Protein 9DEA (pdb70)

Structure (mmCIF, N/CA/C/O backbone):
data_9DEA
#
_entry.id   9DEA
#
_cell.length_a   72.649
_cell.length_b   72.649
_cell.length_c   72.649
_cell.angle_alpha   90.000
_cell.angle_beta   90.000
_cell.angle_gamma   90.000
#
_symmetry.space_group_name_H-M   'I 2 3'
#
loop_
_atom_site.group_PDB
_atom_site.id
_atom_site.type_symbol
_atom_site.label_atom_id
_atom_site.label_alt_id
_atom_site.label_comp_id
_atom_site.label_asym_id
_atom_site.label_entity_id
_atom_site.label_seq_id
_atom_site.pdbx_PDB_ins_code
_atom_site.Cartn_x
_atom_site.Cartn_y
_atom_site.Cartn_z
_atom_site.occupancy
_atom_site.B_iso_or_equiv
_atom_site.auth_seq_id
_atom_site.auth_comp_id
_atom_site.auth_asym_id
_atom_site.auth_atom_id
_atom_site.pdbx_PDB_model_num
ATOM 1 N N . ALA A 1 2 ? -16.64198 16.31211 21.90548 1.000 109.15883 2 ALA A N 1
ATOM 2 C CA . ALA A 1 2 ? -17.96396 16.00217 21.37297 1.000 104.71613 2 ALA A CA 1
ATOM 3 C C . ALA A 1 2 ? -18.05920 14.53864 20.94755 1.000 104.06408 2 ALA A C 1
ATOM 4 O O . ALA A 1 2 ? -18.94418 13.80964 21.40080 1.000 105.96633 2 ALA A O 1
ATOM 6 N N . LEU A 1 3 ? -17.14276 14.11974 20.06820 1.000 106.52708 3 LEU A N 1
ATOM 7 C CA . LEU A 1 3 ? -17.12781 12.73438 19.60748 1.000 99.30117 3 LEU A CA 1
ATOM 8 C C . LEU A 1 3 ? -16.81334 11.77485 20.74300 1.000 103.73981 3 LEU A C 1
ATOM 9 O O . LEU A 1 3 ? -17.29180 10.63422 20.74055 1.000 99.44590 3 LEU A O 1
ATOM 14 N N . LEU A 1 4 ? -16.01730 12.23096 21.71806 1.000 102.37148 4 LEU A N 1
ATOM 15 C CA . LEU A 1 4 ? -15.61917 11.41343 22.85842 1.000 93.62978 4 LEU A CA 1
ATOM 16 C C . LEU A 1 4 ? -16.81519 10.83711 23.59023 1.000 101.18317 4 LEU A C 1
ATOM 17 O O . LEU A 1 4 ? -16.69862 9.79278 24.23937 1.000 99.69832 4 LEU A O 1
ATOM 22 N N . GLU A 1 5 ? -17.96447 11.51041 23.51791 1.000 105.79216 5 GLU A N 1
ATOM 23 C CA . GLU A 1 5 ? -19.18400 11.01555 24.14146 1.000 106.16575 5 GLU A CA 1
ATOM 24 C C . GLU A 1 5 ? -20.00750 10.13655 23.21075 1.000 98.74371 5 GLU A C 1
ATOM 25 O O . GLU A 1 5 ? -20.78288 9.30167 23.69279 1.000 100.37709 5 GLU A O 1
ATOM 31 N N . LYS A 1 6 ? -19.86241 10.30944 21.89499 1.000 92.83907 6 LYS A N 1
ATOM 32 C CA . LYS A 1 6 ? -20.53491 9.43272 20.94536 1.000 96.03918 6 LYS A CA 1
ATOM 33 C C . LYS A 1 6 ? -19.78526 8.12489 20.74348 1.000 98.92811 6 LYS A C 1
ATOM 34 O O . LYS A 1 6 ? -20.41786 7.08455 20.53583 1.000 101.59290 6 LYS A O 1
ATOM 40 N N . ILE A 1 7 ? -18.45155 8.14858 20.80321 1.000 99.19204 7 ILE A N 1
ATOM 41 C CA . ILE A 1 7 ? -17.70748 6.89535 20.74989 1.000 97.15714 7 ILE A CA 1
ATOM 42 C C . ILE A 1 7 ? -17.98968 6.06613 21.99355 1.000 94.02740 7 ILE A C 1
ATOM 43 O O . ILE A 1 7 ? -17.87333 4.83507 21.96829 1.000 107.30135 7 ILE A O 1
ATOM 48 N N . GLU A 1 8 ? -18.36568 6.71777 23.09691 1.000 92.74170 8 GLU A N 1
ATOM 49 C CA . GLU A 1 8 ? -18.79502 5.97835 24.27760 1.000 93.16306 8 GLU A CA 1
ATOM 50 C C . GLU A 1 8 ? -20.13502 5.29739 24.03810 1.000 89.95741 8 GLU A C 1
ATOM 51 O O . GLU A 1 8 ? -20.32068 4.13217 24.40723 1.000 87.82245 8 GLU A O 1
ATOM 57 N N . LYS A 1 9 ? -21.07381 6.00162 23.40358 1.000 90.33676 9 LYS A N 1
ATOM 58 C CA . LYS A 1 9 ? -22.41359 5.45371 23.22311 1.000 96.02083 9 LYS A CA 1
ATOM 59 C C . LYS A 1 9 ? -22.41880 4.31494 22.21076 1.000 93.50463 9 LYS A C 1
ATOM 60 O O . LYS A 1 9 ? -22.94483 3.23185 22.48913 1.000 102.86854 9 LYS A O 1
ATOM 66 N N . GLU A 1 10 ? -21.83670 4.53717 21.02828 1.000 85.01783 10 GLU A N 1
ATOM 67 C CA . GLU A 1 10 ? -21.91071 3.52575 19.97769 1.000 91.66595 10 GLU A CA 1
ATOM 68 C C . GLU A 1 10 ? -21.19213 2.24414 20.37727 1.000 85.25637 10 GLU A C 1
ATOM 69 O O . GLU A 1 10 ? -21.58384 1.15472 19.94593 1.000 88.23734 10 GLU A O 1
ATOM 75 N N . ALA A 1 11 ? -20.15211 2.34630 21.20643 1.000 70.36923 11 ALA A N 1
ATOM 76 C CA . ALA A 1 11 ? -19.46427 1.14444 21.66355 1.000 82.41140 11 ALA A CA 1
ATOM 77 C C . ALA A 1 11 ? -20.37365 0.26142 22.50576 1.000 84.11322 11 ALA A C 1
ATOM 78 O O . ALA A 1 11 ? -20.20576 -0.96296 22.51934 1.000 85.11436 11 ALA A O 1
ATOM 80 N N . GLU A 1 12 ? -21.33150 0.85837 23.21976 1.000 87.22253 12 GLU A N 1
ATOM 81 C CA . GLU A 1 12 ? -22.36010 0.06051 23.87830 1.000 86.19049 12 GLU A CA 1
ATOM 82 C C . GLU A 1 12 ? -23.14308 -0.75496 22.85889 1.000 85.96460 12 GLU A C 1
ATOM 83 O O . GLU A 1 12 ? -23.46232 -1.92515 23.09897 1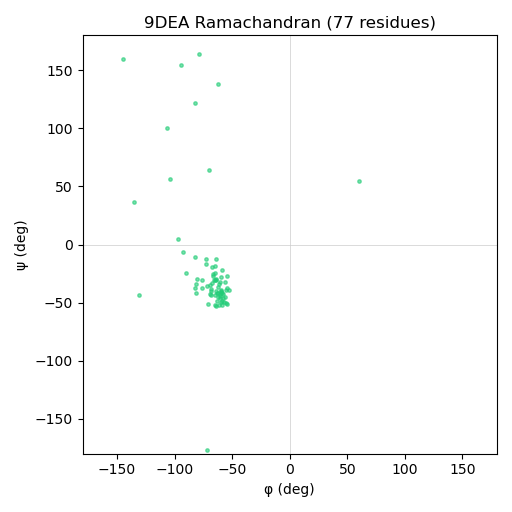.000 94.51990 12 GLU A O 1
ATOM 89 N N . ARG A 1 13 ? -23.45473 -0.15272 21.70811 1.000 86.99135 13 ARG A N 1
ATOM 90 C CA . ARG A 1 13 ? -24.09300 -0.88749 20.62308 1.000 89.30081 13 ARG A CA 1
ATOM 91 C C . ARG A 1 13 ? -23.16094 -1.92622 20.01235 1.000 85.08698 13 ARG A C 1
ATOM 92 O O . ARG A 1 13 ? -23.63514 -2.85253 19.34550 1.000 82.66389 13 ARG A O 1
ATOM 100 N N . LEU A 1 14 ? -21.85064 -1.78842 20.21922 1.000 87.34856 14 LEU A N 1
ATOM 101 C CA . LEU A 1 14 ? -20.87709 -2.77098 19.76310 1.000 88.27796 14 LEU A CA 1
ATOM 102 C C . LEU A 1 14 ? -20.54990 -3.81591 20.81818 1.000 85.85923 14 LEU A C 1
ATOM 103 O O . LEU A 1 14 ? -19.82369 -4.77089 20.51937 1.000 90.22942 14 LEU A O 1
ATOM 108 N N . LEU A 1 15 ? -21.06184 -3.65771 22.03843 1.000 78.30897 15 LEU A N 1
ATOM 109 C CA 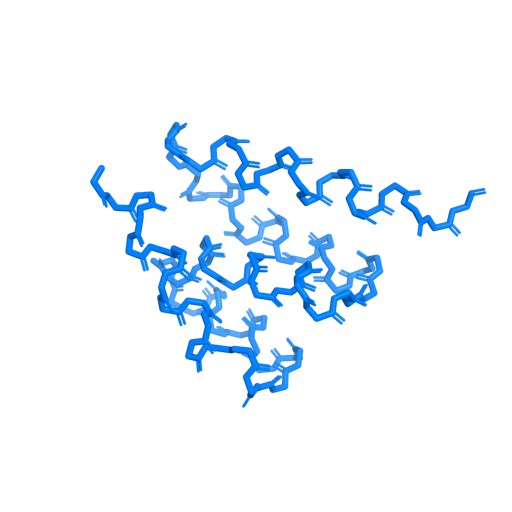. LEU A 1 15 ? -20.76421 -4.61159 23.09521 1.000 79.72330 15 LEU A CA 1
ATOM 110 C C . LEU A 1 15 ? -21.32240 -6.00178 22.80677 1.000 86.25647 15 LEU A C 1
ATOM 111 O O . LEU A 1 15 ? -20.85643 -6.97050 23.41431 1.000 81.92678 15 LEU A O 1
ATOM 116 N N . ASP A 1 16 ? -22.28923 -6.12937 21.90253 1.000 92.86991 16 ASP A N 1
ATOM 117 C CA . ASP A 1 16 ? -22.86635 -7.43174 21.57057 1.000 96.78873 16 ASP A CA 1
ATOM 118 C C . ASP A 1 16 ? -22.34418 -7.94148 20.23221 1.000 101.30934 16 ASP A C 1
ATOM 119 O O . ASP A 1 16 ? -23.11930 -8.27217 19.33654 1.000 113.22626 16 ASP A O 1
ATOM 124 N N . LYS A 1 17 ? -21.02011 -8.06458 20.08720 1.000 97.71332 17 LYS A N 1
ATOM 125 C CA . LYS A 1 17 ? -20.42634 -8.50881 18.82936 1.000 93.70261 17 LYS A CA 1
ATOM 126 C C . LYS A 1 17 ? -19.18804 -9.36127 19.09242 1.000 92.28060 17 LYS A C 1
ATOM 127 O O . LYS A 1 17 ? -18.58964 -9.32023 20.17107 1.000 88.82494 17 LYS A O 1
ATOM 133 N N . ASP A 1 18 ? -18.82990 -10.15184 18.07934 1.000 92.17612 18 ASP A N 1
ATOM 134 C CA . ASP A 1 18 ? -17.63543 -10.98728 18.11515 1.000 82.95027 18 ASP A CA 1
ATOM 135 C C . ASP A 1 18 ? -16.38379 -10.12655 18.24648 1.000 88.26320 18 ASP A C 1
ATOM 136 O O . ASP A 1 18 ? -16.25878 -9.07975 17.60474 1.000 91.35927 18 ASP A O 1
ATOM 141 N N . GLU A 1 19 ? -15.45176 -10.58050 19.09017 1.000 83.38655 19 GLU A N 1
ATOM 142 C CA . GLU A 1 19 ? -14.16441 -9.90341 19.21874 1.000 81.59204 19 GLU A CA 1
ATOM 143 C C . GLU A 1 19 ? -13.45483 -9.82236 17.87620 1.000 75.28962 19 GLU A C 1
ATOM 1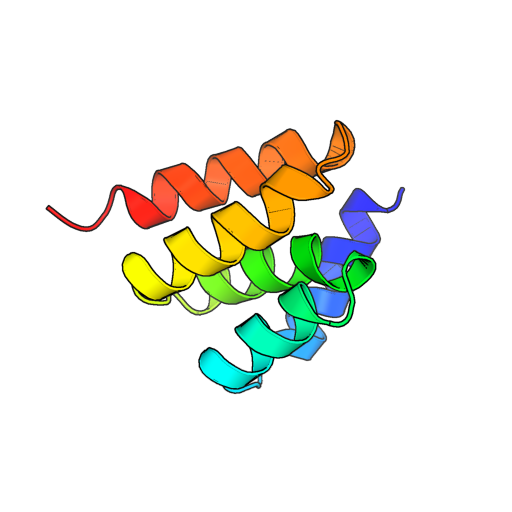44 O O . GLU A 1 19 ? -12.98002 -8.75412 17.47478 1.000 75.89226 19 GLU A O 1
ATOM 150 N N . ALA A 1 20 ? -13.36581 -10.95372 17.17198 1.000 81.55061 20 ALA A N 1
ATOM 151 C CA . ALA A 1 20 ? -12.81073 -10.94692 15.82369 1.000 80.17792 20 ALA A CA 1
ATOM 152 C C . ALA A 1 20 ? -13.54394 -9.94502 14.94495 1.000 70.30820 20 ALA A C 1
ATOM 153 O O . ALA A 1 20 ? -12.92140 -9.08220 14.31891 1.000 74.19442 20 ALA A O 1
ATOM 155 N N . LYS A 1 21 ? -14.87617 -10.02955 14.91266 1.000 71.34398 21 LYS A N 1
ATOM 156 C CA . LYS A 1 21 ? -15.67000 -9.10732 14.10554 1.000 75.28544 21 LYS A CA 1
ATOM 157 C C . LYS A 1 21 ? -15.38379 -7.65779 14.47631 1.000 70.91441 21 LYS A C 1
ATOM 158 O O . LYS A 1 21 ? -15.21704 -6.80156 13.59955 1.000 66.58991 21 LYS A O 1
ATOM 164 N N . LEU A 1 22 ? -15.32969 -7.36246 15.77757 1.000 73.5750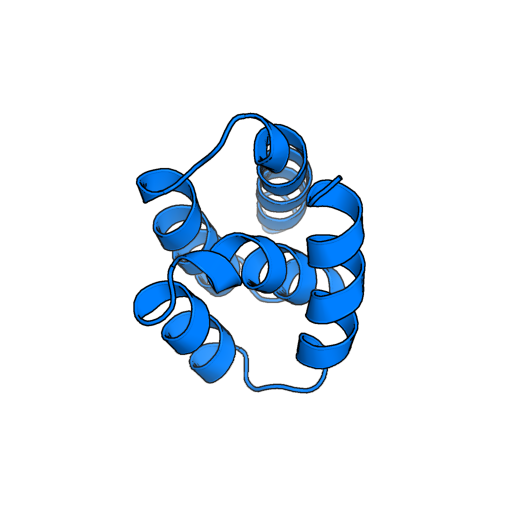2 22 LEU A N 1
ATOM 165 C CA . LEU A 1 22 ? -14.99702 -6.01072 16.21269 1.000 66.92492 22 LEU A CA 1
ATOM 166 C C . LEU A 1 22 ? -13.61513 -5.59350 15.72927 1.000 63.56761 22 LEU A C 1
ATOM 167 O O . LEU A 1 22 ? -13.38575 -4.41029 15.45330 1.000 66.52177 22 LEU A O 1
ATOM 172 N N . LEU A 1 23 ? -12.68661 -6.54631 15.61206 1.000 64.80024 23 LE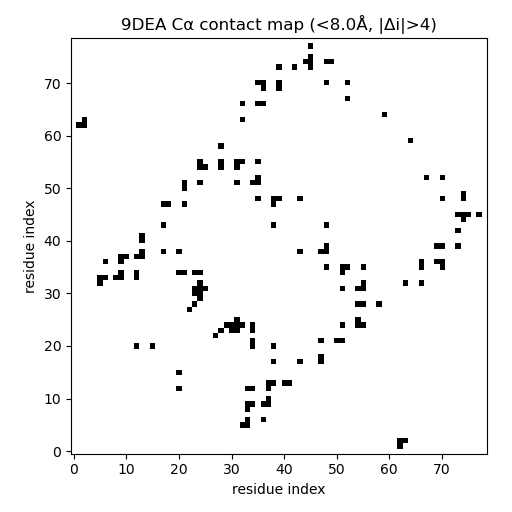U A N 1
ATOM 173 C CA . LEU A 1 23 ? -11.36634 -6.22338 15.08213 1.000 54.83575 23 LEU A CA 1
ATOM 174 C C . LEU A 1 23 ? -11.43811 -5.86848 13.60194 1.000 60.01647 23 LEU A C 1
ATOM 175 O O . LEU A 1 23 ? -10.73056 -4.96539 13.14092 1.000 66.14013 23 LEU A O 1
ATOM 180 N N . ILE A 1 24 ? -12.28907 -6.55942 12.84032 1.000 56.56235 24 ILE A N 1
ATOM 181 C CA . ILE A 1 24 ? -12.39980 -6.25599 11.41617 1.000 54.47213 24 ILE A CA 1
ATOM 182 C C . ILE A 1 24 ? -13.10368 -4.92444 11.22408 1.000 56.21152 24 ILE A C 1
ATOM 183 O O . ILE A 1 24 ? -12.78040 -4.15780 10.30871 1.000 57.06776 24 ILE A O 1
ATOM 188 N N . LEU A 1 25 ? -14.08091 -4.63399 12.08306 1.000 59.76345 25 LEU A N 1
ATOM 189 C CA . LEU A 1 25 ? -14.77210 -3.35362 12.02625 1.000 50.75776 25 LEU A CA 1
ATOM 190 C C . LEU A 1 25 ? -13.79065 -2.20188 12.18533 1.000 56.17572 25 LEU A C 1
ATOM 191 O O . LEU A 1 25 ? -13.83555 -1.22256 11.43325 1.000 70.07571 25 LEU A O 1
ATOM 196 N N . ALA A 1 26 ? -12.88606 -2.30820 13.16000 1.000 52.04734 26 ALA A N 1
ATOM 197 C CA . ALA A 1 26 ? -11.86438 -1.28227 13.32842 1.000 54.09762 26 ALA A CA 1
ATOM 198 C C . ALA A 1 26 ? -10.92300 -1.24582 12.13239 1.000 55.87535 26 ALA A C 1
ATOM 199 O O . ALA A 1 26 ? -10.57114 -0.16662 11.64164 1.000 60.11867 26 ALA A O 1
ATOM 201 N N . GLU A 1 27 ? -10.50460 -2.41818 11.65005 1.000 58.79951 27 GLU A N 1
ATOM 202 C CA . GLU A 1 27 ? -9.56101 -2.47600 10.53795 1.000 53.95173 27 GLU A CA 1
ATOM 203 C C . GLU A 1 27 ? -10.15881 -1.87100 9.27500 1.000 54.90086 27 GLU A C 1
ATOM 204 O O . GLU A 1 27 ? -9.52677 -1.04334 8.60848 1.000 63.71246 27 GLU A O 1
ATOM 210 N N . LYS A 1 28 ? -11.38416 -2.26900 8.93342 1.000 49.26985 28 LYS A N 1
ATOM 211 C CA . LYS A 1 28 ? -11.99048 -1.80719 7.69128 1.000 53.28558 28 LYS A CA 1
ATOM 212 C C . LYS A 1 28 ? -12.60155 -0.42063 7.84377 1.000 53.69357 28 LYS A C 1
ATOM 213 O O . LYS A 1 28 ? -12.47050 0.41856 6.94584 1.000 55.82077 28 LYS A O 1
ATOM 219 N N . PHE A 1 29 ? -13.27370 -0.16288 8.96159 1.000 56.65997 29 PHE A N 1
ATOM 220 C CA . PHE A 1 29 ? -13.88593 1.13524 9.23774 1.000 51.10884 29 PHE A CA 1
ATOM 221 C C . PHE A 1 29 ? -13.02720 1.80807 10.30445 1.000 53.89465 29 PHE A C 1
ATOM 222 O O . PHE A 1 29 ? -13.14415 1.49697 11.49311 1.000 60.88957 29 PHE A O 1
ATOM 230 N N . SER A 1 30 ? -12.15852 2.72859 9.87581 1.000 59.64693 30 SER A N 1
ATOM 231 C CA . SER A 1 30 ? -11.21460 3.34056 10.80698 1.000 56.11643 30 SER A CA 1
ATOM 232 C C . SER A 1 30 ? -11.91702 4.21871 11.83443 1.000 60.63083 30 SER A C 1
ATOM 233 O O . SER A 1 30 ? -11.45620 4.31979 12.97703 1.000 62.04831 30 SER A O 1
ATOM 236 N N . GLY A 1 31 ? -13.02144 4.86287 11.45298 1.000 62.71914 31 GLY A N 1
ATOM 237 C CA . GLY A 1 31 ? -13.76365 5.67794 12.39798 1.000 62.18163 31 GLY A CA 1
ATOM 238 C C . GLY A 1 31 ? -14.37564 4.88861 13.53541 1.000 57.75456 31 GLY A C 1
ATOM 239 O O . GLY A 1 31 ? -14.62264 5.45154 14.60727 1.000 68.01544 31 GLY A O 1
ATOM 240 N N . TYR A 1 32 ? -14.62941 3.59563 13.32710 1.000 60.52924 32 TYR A N 1
ATOM 241 C CA . TYR A 1 32 ? -15.14073 2.72856 14.38067 1.000 62.18989 32 TYR A CA 1
ATOM 242 C C . TYR A 1 32 ? -14.04702 2.19572 15.29572 1.000 64.51390 32 TYR A C 1
ATOM 243 O O . TYR A 1 32 ? -14.36787 1.61261 16.33695 1.000 62.76275 32 TYR A O 1
A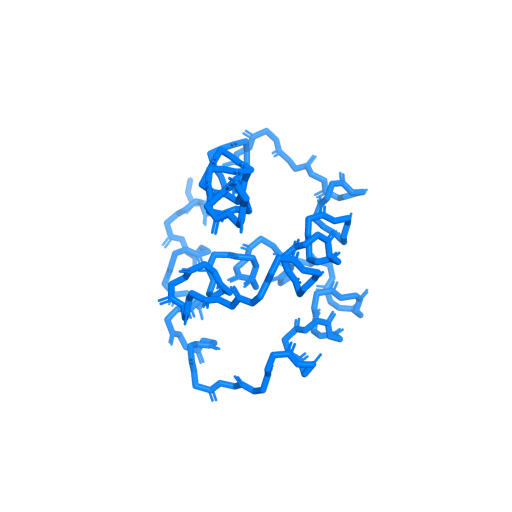TOM 252 N N . ALA A 1 33 ? -12.77681 2.38270 14.93668 1.000 66.83897 33 ALA A N 1
ATOM 253 C CA . ALA A 1 33 ? -11.68772 1.86561 15.76108 1.000 66.50832 33 ALA A CA 1
ATOM 254 C C . ALA A 1 33 ? -11.70057 2.38149 17.19864 1.000 66.41817 33 ALA A C 1
ATOM 255 O O . ALA A 1 33 ? -11.46235 1.57072 18.10950 1.000 72.21888 33 ALA A O 1
ATOM 257 N N . PRO A 1 34 ? -11.94805 3.66875 17.47952 1.000 64.39212 34 PRO A N 1
ATOM 258 C CA . PRO A 1 34 ? -11.99213 4.08699 18.89453 1.000 68.49450 34 PRO A CA 1
ATOM 259 C C . PRO A 1 34 ? -13.09638 3.40485 19.68169 1.000 71.99685 34 PRO A C 1
ATOM 260 O O . PRO A 1 34 ? -12.85856 2.93521 20.80233 1.000 77.33459 34 PRO A O 1
ATOM 264 N N . ALA A 1 35 ? -14.30703 3.33637 19.12207 1.000 75.21463 35 ALA A N 1
ATOM 265 C CA . ALA A 1 35 ? -15.40259 2.66940 19.81621 1.000 74.14581 35 ALA A CA 1
ATOM 266 C C . ALA A 1 35 ? -15.14443 1.17685 19.97165 1.000 76.03695 35 ALA A C 1
ATOM 267 O O . ALA A 1 35 ? -15.60013 0.56988 20.94689 1.000 76.02881 35 ALA A O 1
ATOM 269 N N . CYS A 1 36 ? -14.41660 0.57025 19.03194 1.000 79.59781 36 CYS A N 1
ATOM 270 C CA . CYS A 1 36 ? -14.12744 -0.85642 19.13208 1.000 75.69937 36 CYS A CA 1
ATOM 271 C C . CYS A 1 36 ? -13.25142 -1.15479 20.34301 1.000 73.46818 36 CYS A C 1
ATOM 272 O O . CYS A 1 36 ? -13.58765 -2.01157 21.16778 1.000 75.71584 36 CYS A O 1
ATOM 275 N N . LEU A 1 37 ? -12.12651 -0.44508 20.47477 1.000 73.83552 37 LEU A N 1
ATOM 276 C CA . LEU A 1 37 ? -11.23939 -0.67744 21.61181 1.000 81.84779 37 LEU A CA 1
ATOM 277 C C . LEU A 1 37 ? -11.95537 -0.42382 22.93286 1.000 80.10478 37 LEU A C 1
ATOM 278 O O . LEU A 1 37 ? -11.75211 -1.15692 23.90766 1.000 77.32344 37 LEU A O 1
ATOM 283 N N . LEU A 1 38 ? -12.80221 0.60621 22.98327 1.000 74.37409 38 LEU A N 1
ATOM 284 C CA . LEU A 1 38 ? -13.60356 0.84796 24.17834 1.000 78.85141 38 LEU A CA 1
ATOM 285 C C . LEU A 1 38 ? -14.51933 -0.33643 24.46597 1.000 78.16911 38 LEU A C 1
ATOM 286 O O . LEU A 1 38 ? -14.61188 -0.80719 25.60569 1.000 80.51119 38 LEU A O 1
ATOM 291 N N . ALA A 1 39 ? -15.20242 -0.83725 23.43473 1.000 73.53546 39 ALA A N 1
ATOM 292 C CA . ALA A 1 39 ? -16.07689 -1.98924 23.62033 1.000 67.28921 39 ALA A CA 1
ATOM 293 C C . ALA A 1 39 ? -15.28696 -3.24672 23.95697 1.000 73.57066 39 ALA A C 1
ATOM 294 O O . ALA A 1 39 ? -15.81207 -4.14780 24.62079 1.000 81.55350 39 ALA A O 1
ATOM 296 N N . LEU A 1 40 ? -14.02957 -3.32468 23.51790 1.000 76.56316 40 LEU A N 1
ATOM 297 C CA . LEU A 1 40 ? -13.22125 -4.50929 23.78128 1.000 76.35805 40 LEU A CA 1
ATOM 298 C C . LEU A 1 40 ? -12.70984 -4.54593 25.21643 1.000 83.35928 40 LEU A C 1
ATOM 299 O O . LEU A 1 40 ? -12.52808 -5.63459 25.77297 1.000 80.35482 40 LEU A O 1
ATOM 304 N N . VAL A 1 41 ? -12.47571 -3.38423 25.83217 1.000 82.78909 41 VAL A N 1
ATOM 305 C CA . VAL A 1 41 ? -12.06811 -3.38050 27.23407 1.000 83.80312 41 VAL A CA 1
ATOM 306 C C . VAL A 1 41 ? -13.27800 -3.54256 28.14736 1.000 81.78926 41 VAL A C 1
ATOM 307 O O . VAL A 1 41 ? -13.15834 -4.09332 29.24803 1.000 81.71969 41 VAL A O 1
ATOM 311 N N . ARG A 1 42 ? -14.45415 -3.08039 27.71521 1.000 77.30816 42 ARG A N 1
ATOM 312 C CA . ARG A 1 42 ? -15.65731 -3.27455 28.51661 1.000 81.75235 42 ARG A CA 1
ATOM 313 C C . ARG A 1 42 ? -16.06230 -4.74207 28.53733 1.000 90.24368 42 ARG A C 1
ATOM 314 O O . ARG A 1 42 ? -16.57002 -5.24113 29.54929 1.000 97.35450 42 ARG A O 1
ATOM 322 N N . GLN A 1 43 ? -15.84606 -5.44839 27.42616 1.000 89.13652 43 GLN A N 1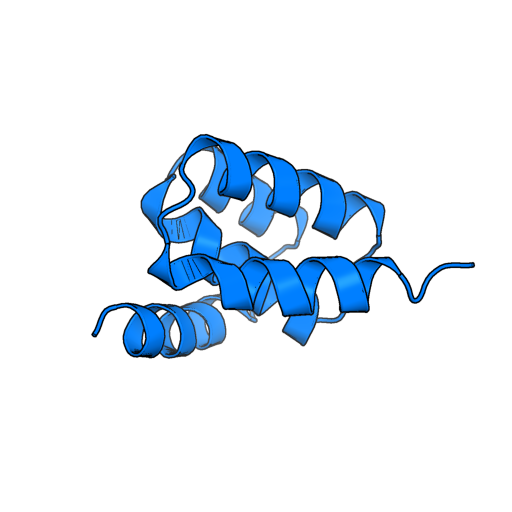
ATOM 323 C CA . GLN A 1 43 ? -15.99141 -6.89677 27.41349 1.000 86.86961 43 GLN A CA 1
ATOM 324 C C . GLN A 1 43 ? -14.86542 -7.59804 28.15719 1.000 90.24356 43 GLN A C 1
ATOM 325 O O . GLN A 1 43 ? -14.98426 -8.79514 28.43868 1.000 94.35653 43 GLN A O 1
ATOM 331 N N . GLY A 1 44 ? -13.79074 -6.88552 28.48690 1.000 90.26680 44 GLY A N 1
ATOM 332 C CA . GLY A 1 44 ? -12.62538 -7.50336 29.08276 1.000 92.35654 44 GLY A CA 1
ATOM 333 C C . GLY A 1 44 ? -12.02527 -8.55091 28.17037 1.000 96.69424 44 GLY A C 1
ATOM 334 O O . GLY A 1 44 ? -11.85746 -9.70601 28.56893 1.000 97.35020 44 GLY A O 1
ATOM 335 N N . ALA A 1 45 ? -11.70515 -8.16214 26.93853 1.000 93.58350 45 ALA A N 1
ATOM 336 C CA . ALA A 1 45 ? -11.18604 -9.10687 25.96260 1.000 96.12848 45 ALA A CA 1
ATOM 337 C C . ALA A 1 45 ? -9.75441 -9.50579 26.31670 1.000 101.46460 45 ALA A C 1
ATOM 338 O O . ALA A 1 45 ? -9.19385 -9.09907 27.33874 1.000 117.53108 45 ALA A O 1
ATOM 340 N N . ASP A 1 46 ? -9.15381 -10.31230 25.44784 1.000 87.90927 46 ASP A N 1
ATOM 341 C CA . ASP A 1 46 ? -7.82243 -10.83239 25.70380 1.000 89.86816 46 ASP A CA 1
ATOM 342 C C . ASP A 1 46 ? -6.76051 -9.77766 25.40342 1.000 86.72311 46 ASP A C 1
ATOM 343 O O . ASP A 1 46 ? -7.01339 -8.77152 24.73523 1.000 87.93733 46 ASP A O 1
ATOM 348 N N . SER A 1 47 ? -5.55298 -10.02695 25.91800 1.000 82.85005 47 SER A N 1
ATOM 349 C CA . SER A 1 47 ? -4.44180 -9.10273 25.71137 1.000 84.25669 47 SER A CA 1
ATOM 350 C C . SER A 1 47 ? -4.13697 -8.93578 24.22799 1.000 79.19055 47 SER A C 1
ATOM 351 O O . SER A 1 47 ? -4.01183 -7.81115 23.72864 1.000 75.33195 47 SER A O 1
ATOM 354 N N . LEU A 1 48 ? -4.01242 -10.05168 23.50576 1.000 74.59398 48 LEU A N 1
ATOM 355 C CA . LEU A 1 48 ? -3.74496 -9.97554 22.07379 1.000 68.96666 48 LEU A CA 1
ATOM 356 C C . LEU A 1 48 ? -4.89297 -9.29893 21.33634 1.000 70.62066 48 LEU A C 1
ATOM 357 O O . LEU A 1 48 ? -4.66282 -8.47301 20.44628 1.000 68.62742 48 LEU A O 1
ATOM 362 N N . SER A 1 49 ? -6.13685 -9.62574 21.70308 1.000 66.47312 49 SER A N 1
ATOM 363 C CA . SER A 1 49 ? -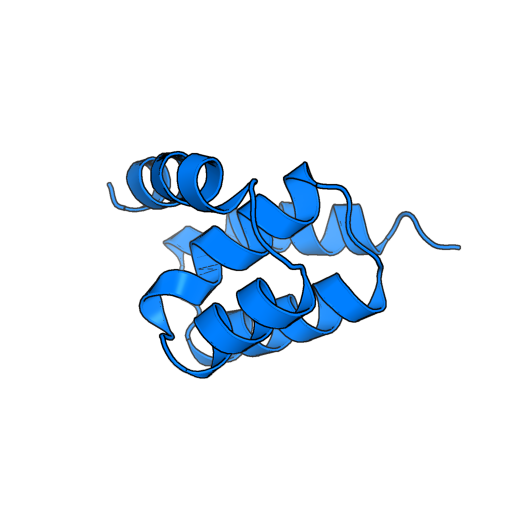7.28977 -8.95666 21.10561 1.000 64.75043 49 SER A CA 1
ATOM 364 C C . SER A 1 49 ? -7.19976 -7.44654 21.27432 1.000 69.80785 49 SER A C 1
ATOM 365 O O . SER A 1 49 ? -7.54541 -6.68890 20.36015 1.000 70.35462 49 SER A O 1
ATOM 368 N N . LEU A 1 50 ? -6.73402 -6.99074 22.43750 1.000 69.64176 50 LEU A N 1
ATOM 369 C CA . LEU A 1 50 ? -6.61733 -5.55868 22.68158 1.000 70.12531 50 LEU A CA 1
ATOM 370 C C . LEU A 1 50 ? -5.41289 -4.96237 21.96365 1.000 67.95578 50 LEU A C 1
ATOM 371 O O . LEU A 1 50 ? -5.48502 -3.83462 21.46355 1.000 76.51986 50 LEU A O 1
ATOM 376 N N . LEU A 1 51 ? -4.29903 -5.69874 21.90761 1.000 66.82395 51 LEU A N 1
ATOM 377 C CA . LEU A 1 51 ? -3.12343 -5.20561 21.19568 1.000 69.53330 51 LEU A CA 1
ATOM 378 C C . LEU A 1 51 ? -3.41721 -5.00661 19.71419 1.000 68.38202 51 LEU A C 1
ATOM 379 O O . LEU A 1 51 ? -2.90850 -4.06463 19.09480 1.000 65.83813 51 LEU A O 1
ATOM 384 N N . ILE A 1 52 ? -4.23305 -5.88523 19.12661 1.000 66.89704 52 ILE A N 1
ATOM 385 C CA . ILE A 1 52 ? -4.62711 -5.71114 17.73078 1.000 64.25079 52 ILE A CA 1
ATOM 386 C C . ILE A 1 52 ? -5.44478 -4.43572 17.57251 1.000 60.44678 52 ILE A C 1
ATOM 387 O O . ILE A 1 52 ? -5.13114 -3.57415 16.74283 1.000 64.92856 52 ILE A O 1
ATOM 392 N N . ALA A 1 53 ? -6.50236 -4.29307 18.37724 1.000 53.64436 53 ALA A N 1
ATOM 393 C CA . ALA A 1 53 ? -7.31564 -3.08199 18.32698 1.000 63.71783 53 ALA A CA 1
ATOM 394 C C . ALA A 1 53 ? -6.50199 -1.84302 18.67477 1.000 62.64396 53 ALA A C 1
ATOM 395 O O . ALA A 1 53 ? -6.75910 -0.76023 18.13469 1.000 57.87277 53 ALA A O 1
ATOM 397 N N . LEU A 1 54 ? -5.52639 -1.97840 19.57677 1.000 72.58488 54 LEU A N 1
ATOM 398 C CA . LEU A 1 54 ? -4.64185 -0.85976 19.88077 1.000 60.21256 54 LEU A CA 1
ATOM 399 C C . LEU A 1 54 ? -3.88538 -0.41580 18.63865 1.000 66.45963 54 LEU A C 1
ATOM 400 O O . LEU A 1 54 ? -3.75262 0.78572 18.37880 1.000 59.64312 54 LEU A O 1
ATOM 405 N N . GLU A 1 55 ? -3.38828 -1.37318 17.85268 1.000 68.15923 55 GLU A N 1
ATOM 406 C CA . GLU A 1 55 ? -2.71675 -1.01962 16.60779 1.000 60.20292 55 GLU A CA 1
ATOM 407 C C . GLU A 1 55 ? -3.67137 -0.30377 15.66044 1.000 64.15831 55 GLU A C 1
ATOM 408 O O . GLU A 1 55 ? -3.36867 0.79052 15.17147 1.000 66.18284 55 GLU A O 1
ATOM 414 N N . ILE A 1 56 ? -4.84248 -0.89430 15.40655 1.000 59.52653 56 ILE A N 1
ATOM 415 C CA . ILE A 1 56 ? -5.76598 -0.30926 14.43988 1.000 56.88970 56 ILE A CA 1
ATOM 416 C C . ILE A 1 56 ? -6.16660 1.09870 14.85569 1.000 64.55325 56 ILE A C 1
ATOM 417 O O . ILE A 1 56 ? -6.46710 1.94709 14.00619 1.000 65.10300 56 ILE A O 1
ATOM 422 N N . LEU A 1 57 ? -6.15948 1.37840 16.15892 1.000 61.95670 57 LEU A N 1
ATOM 423 C CA . LEU A 1 57 ? -6.52604 2.70518 16.63641 1.000 60.21493 57 LEU A CA 1
ATOM 424 C C . LEU A 1 57 ? -5.35883 3.68182 16.55042 1.000 67.61032 57 LEU A C 1
ATOM 425 O O . LEU A 1 57 ? -5.55916 4.86117 16.23680 1.000 72.03062 57 LEU A O 1
ATOM 430 N N . LEU A 1 58 ? -4.13809 3.21367 16.82481 1.000 61.61722 58 LEU A N 1
ATOM 431 C CA . LEU A 1 58 ? -2.98633 4.11173 16.83934 1.000 61.70802 58 LEU A CA 1
ATOM 432 C C . LEU A 1 58 ? -2.77855 4.76915 15.47912 1.000 62.88887 58 LEU A C 1
ATOM 433 O O . LEU A 1 58 ? -2.55845 5.98163 15.39193 1.000 68.79872 58 LEU A O 1
ATOM 438 N N . LYS A 1 59 ? -2.86992 3.98751 14.40056 1.000 60.88150 59 LYS A N 1
ATOM 439 C CA . LYS A 1 59 ? -2.58796 4.50687 13.06569 1.000 60.15170 59 LYS A CA 1
ATOM 440 C C . LYS A 1 59 ? -3.55779 5.59830 12.62794 1.000 60.76730 59 LYS A C 1
ATOM 441 O O . LYS A 1 59 ? -3.29274 6.27020 11.62460 1.000 68.06477 59 LYS A O 1
ATOM 447 N N . VAL A 1 60 ? -4.66410 5.79078 13.34304 1.000 58.70502 60 VAL A N 1
ATOM 448 C CA . VAL A 1 60 ? -5.66286 6.79136 12.98437 1.000 55.44740 60 VAL A CA 1
ATOM 449 C C . VAL A 1 60 ? -6.05054 7.53286 14.26090 1.000 64.68408 60 VAL A C 1
ATOM 450 O O . VAL A 1 60 ? -7.20611 7.92754 14.45733 1.000 67.26316 60 VAL A O 1
ATOM 454 N N . LEU A 1 61 ? -5.06616 7.75186 15.12759 1.000 72.44194 61 LEU A N 1
ATOM 455 C CA . LEU A 1 61 ? -5.31924 8.24988 16.47302 1.000 70.00491 61 LEU A CA 1
ATOM 456 C C . LEU A 1 61 ? -5.48516 9.76430 16.46620 1.000 67.59384 61 LEU A C 1
ATOM 457 O O . LEU A 1 61 ? -4.58192 10.49257 16.04179 1.000 69.54360 61 LEU A O 1
ATOM 462 N N . THR A 1 62 ? -6.65529 10.24267 16.95047 1.000 74.23997 62 THR A N 1
ATOM 463 C CA . THR A 1 62 ? -6.86624 11.65544 17.22359 1.000 72.25562 62 THR A CA 1
ATOM 464 C C . THR A 1 62 ? -6.56283 11.94614 18.69079 1.000 73.68711 62 THR A C 1
ATOM 465 O O . THR A 1 62 ? -6.65215 11.04813 19.53560 1.000 79.82991 62 THR A O 1
ATOM 469 N N . PRO A 1 63 ? -6.18795 13.18233 19.03097 1.000 77.94251 63 PRO A N 1
ATOM 470 C CA . PRO A 1 63 ? -5.89362 13.49553 20.43973 1.000 86.40682 63 PRO A CA 1
ATOM 471 C C . PRO A 1 63 ? -7.06045 13.24829 21.38130 1.000 86.76708 63 PRO A C 1
ATOM 472 O O . PRO A 1 63 ? -6.83823 13.08179 22.58714 1.000 75.89888 63 PRO A O 1
ATOM 476 N N . GLU A 1 64 ? -8.29435 13.21652 20.87402 1.000 85.83922 64 GLU A N 1
ATOM 477 C CA . GLU A 1 64 ? -9.44749 12.96092 21.72776 1.000 85.52678 64 GLU A CA 1
ATOM 478 C C . GLU A 1 64 ? -9.52156 11.50880 22.17899 1.000 86.02648 64 GLU A C 1
ATOM 479 O O . GLU A 1 64 ? -10.23910 11.20768 23.13857 1.000 89.90833 64 GLU A O 1
ATOM 485 N N . ASN A 1 65 ? -8.80244 10.60664 21.51455 1.000 86.45146 65 ASN A N 1
ATOM 486 C CA . ASN A 1 65 ? -8.79404 9.19704 21.87719 1.000 90.80306 65 ASN A CA 1
ATOM 487 C C . ASN A 1 65 ? -7.60217 8.81276 22.74225 1.000 87.66180 65 ASN A C 1
ATOM 488 O O . ASN A 1 65 ? -7.42906 7.62594 23.03859 1.000 87.21374 65 ASN A O 1
ATOM 493 N N . GLU A 1 66 ? -6.77359 9.77681 23.13977 1.000 83.86737 66 GLU A N 1
ATOM 494 C CA . GLU A 1 66 ? -5.72632 9.49782 24.11878 1.000 86.51862 66 GLU A CA 1
ATOM 495 C C . GLU A 1 66 ? -6.25303 8.83523 25.38664 1.000 88.80621 66 GLU A C 1
ATOM 496 O O . GLU A 1 66 ? -5.56378 7.94284 25.91139 1.000 94.79820 66 GLU A O 1
ATOM 502 N N . PRO A 1 67 ? -7.42212 9.20010 25.93240 1.000 90.80719 67 PRO A N 1
ATOM 503 C CA . PRO A 1 67 ? -7.96699 8.40109 27.04171 1.000 88.62800 67 PRO A CA 1
ATOM 504 C C . PRO A 1 67 ? -8.27612 6.96578 26.65306 1.000 87.64749 67 PRO A C 1
ATOM 505 O O . PRO A 1 67 ? -7.98339 6.05180 27.43316 1.000 79.86223 67 PRO A O 1
ATOM 509 N N . ILE A 1 68 ? -8.85242 6.73868 25.46602 1.000 84.09379 68 ILE A N 1
ATOM 510 C CA . ILE A 1 68 ? -9.13503 5.37481 25.02116 1.000 79.81383 68 ILE A CA 1
ATOM 511 C C . ILE A 1 68 ? -7.86254 4.54236 25.01447 1.000 81.00180 68 ILE A C 1
ATOM 512 O O . ILE A 1 68 ? -7.89990 3.32925 25.25355 1.000 74.49343 68 ILE A O 1
ATOM 517 N N . ILE A 1 69 ? -6.71981 5.17297 24.74514 1.000 77.41110 69 ILE A N 1
ATOM 518 C CA . ILE A 1 69 ? -5.44533 4.47272 24.84407 1.000 73.71662 69 ILE A CA 1
ATOM 519 C C . ILE A 1 69 ? -5.13336 4.14036 26.29813 1.000 75.50941 69 ILE A C 1
ATOM 520 O O . ILE A 1 69 ? -4.70376 3.02662 26.61553 1.000 74.67850 69 ILE A O 1
ATOM 525 N N . LEU A 1 70 ? -5.36371 5.09511 27.20288 1.000 78.69994 70 LEU A N 1
ATOM 526 C CA . LEU A 1 70 ? -5.06532 4.89835 28.61851 1.000 79.74092 70 LEU A CA 1
ATOM 527 C C . LEU A 1 70 ? -5.76089 3.65542 29.16608 1.000 77.02653 70 LEU A C 1
ATOM 528 O O . LEU A 1 70 ? -5.13234 2.80003 29.80039 1.000 75.23589 70 LEU A O 1
ATOM 533 N N . LEU A 1 71 ? -7.07034 3.54411 28.92508 1.000 75.18105 71 LEU A N 1
ATOM 534 C CA . LEU A 1 71 ? -7.80754 2.36676 29.37013 1.000 73.31820 71 LEU A CA 1
ATOM 535 C C . LEU A 1 71 ? -7.31317 1.11542 28.66245 1.000 80.57324 71 LEU A C 1
ATOM 536 O O . LEU A 1 71 ? -7.19693 0.04969 29.27882 1.000 88.24328 71 LEU A O 1
ATOM 541 N N . GLY A 1 72 ? -7.02998 1.22565 27.36230 1.000 75.64971 72 GLY A N 1
ATOM 542 C CA . GLY A 1 72 ? -6.54616 0.07375 26.61865 1.000 68.43351 72 GLY A CA 1
ATOM 543 C C . GLY A 1 72 ? -5.26701 -0.49183 27.19892 1.000 77.21460 72 GLY A C 1
ATOM 544 O O . GLY A 1 72 ? -5.17389 -1.68901 27.48020 1.000 82.69385 72 GLY A O 1
ATOM 545 N N . LEU A 1 73 ? -4.26393 0.36700 27.39986 1.000 73.23003 73 LEU A N 1
ATOM 546 C CA . LEU A 1 73 ? -3.00258 -0.08007 27.98216 1.000 71.51960 73 LEU A CA 1
ATOM 547 C C . LEU A 1 73 ? -3.22299 -0.68493 29.36284 1.000 77.44085 73 LEU A C 1
ATOM 548 O O . LEU A 1 73 ? -2.73336 -1.78008 29.66234 1.000 78.98881 73 LEU A O 1
ATOM 553 N N . LYS A 1 74 ? -3.96702 0.02360 30.21498 1.000 85.79371 74 LYS A N 1
ATOM 554 C CA . LYS A 1 74 ? -4.22302 -0.44883 31.57151 1.000 86.00321 74 LYS A CA 1
ATOM 555 C C . LYS A 1 74 ? -4.91534 -1.80477 31.56488 1.000 81.28743 74 LYS A C 1
ATOM 556 O O . LYS A 1 74 ? -4.57314 -2.68904 32.35919 1.000 84.23956 74 LYS A O 1
ATOM 562 N N . ALA A 1 75 ? -5.88736 -1.99018 30.66869 1.000 71.82930 75 ALA A N 1
ATOM 563 C CA . ALA A 1 75 ? -6.55564 -3.28201 30.56282 1.000 80.83816 75 ALA A CA 1
ATOM 564 C C . ALA A 1 75 ? -5.61336 -4.34828 30.01921 1.000 79.06619 75 ALA A C 1
ATOM 565 O O . ALA A 1 75 ? -5.62530 -5.49134 30.49151 1.000 77.92195 75 ALA A O 1
ATOM 567 N N . ILE A 1 76 ? -4.78908 -3.99691 29.02781 1.000 78.80466 76 ILE A N 1
ATOM 568 C CA . ILE A 1 76 ? -3.81051 -4.95273 28.51577 1.000 85.15290 76 ILE A CA 1
ATOM 569 C C . ILE A 1 76 ? -2.86404 -5.39057 29.62562 1.000 85.57946 76 ILE A C 1
ATOM 570 O O . ILE A 1 76 ? -2.51091 -6.57048 29.72156 1.000 97.12579 76 ILE A O 1
ATOM 575 N N . LEU A 1 77 ? -2.45559 -4.44763 30.49007 1.000 83.26773 77 LEU A N 1
ATOM 576 C CA . LEU A 1 77 ? -1.47456 -4.72518 31.54303 1.000 93.49055 77 LEU A CA 1
ATOM 577 C C . LEU A 1 77 ? -1.90286 -5.89558 32.41649 1.000 94.46180 77 LEU A C 1
ATOM 578 O O . LEU A 1 77 ? -1.06867 -6.69684 32.85626 1.000 91.84398 77 LEU A O 1
ATOM 583 N N . GLU A 1 78 ? -3.19943 -6.00164 32.69180 1.000 92.29214 78 GLU A N 1
ATOM 584 C CA . GLU A 1 78 ? -3.70640 -7.05418 33.56066 1.000 92.72770 78 GLU A CA 1
ATOM 585 C C . GLU A 1 78 ? -3.60672 -8.41811 32.88663 1.000 94.27288 78 GLU A C 1
ATOM 586 O O . GLU A 1 78 ? -4.62829 -9.05827 32.62138 1.000 96.94945 78 GLU A O 1
ATOM 592 N N . LYS A 1 79 ? -2.38607 -8.87282 32.61662 1.000 89.80574 79 LYS A N 1
ATOM 593 C CA . LYS A 1 79 ? -2.12871 -10.15884 31.97394 1.000 87.39016 79 LYS A CA 1
ATOM 594 C C . LYS A 1 79 ? -1.08642 -10.99169 32.70042 1.000 101.98880 79 LYS A C 1
ATOM 595 O O . LYS A 1 79 ? -1.26882 -12.20305 32.84525 1.000 107.64262 79 LYS A O 1
ATOM 601 N N . GLU A 1 80 ? 0.01039 -10.38091 33.13726 1.000 103.66123 80 GLU A N 1
ATOM 602 C CA . GLU A 1 80 ? 1.06851 -11.10616 33.83265 1.000 111.69765 80 GLU A CA 1
ATOM 603 C C . GLU A 1 80 ? 1.53849 -10.34069 35.06487 1.000 105.11009 80 GLU A C 1
ATOM 604 O O . GLU A 1 80 ? 2.00494 -10.93849 36.03600 1.000 97.22147 80 GLU A O 1
#

Sequence (79 aa):
ALLEKIEKEAERLLDKDEAKLLILAEKFSGYAPACLLALVRQGADSLSLLIALEILLKVLTPENEPIILLGLKAILEKE

Nearest PDB structures (foldseek):
  8g9j-assembly1_A  TM=3.232E-01  e=7.334E-01  synthetic construct
  8w15-assembly1_B  TM=6.330E-01  e=6.579E+00  Homo sapiens
  8g9k-assembly1_A  TM=3.100E-01  e=1.087E+00  synthetic construct

Solvent-accessible surface area: 4859 Å² total; per-residue (Å²): 111,77,87,90,131,23,56,77,62,0,71,161,6,66,115,81,85,70,53,94,0,21,98,28,0,94,147,116,44,60,88,0,10,4,0,0,9,0,0,29,104,62,58,19,90,24,124,18,3,87,80,0,17,99,6,0,86,125,54,65,52,110,72,1,122,66,11,20,103,57,0,81,117,39,13,130,159,123,200

Foldseek 3Di:
DVLVVLCVVLVVVLPDDLVVLLVCCQVPVVNLLSSLVSCVVNLHALVSLVSSLVSQVVVDDPSSPVSVVSSVVSSVPPD

B-factor: mean 80.77, std 15.84, range [43.26, 124.39]

Secondary structure (DSSP, 8-state):
-HHHHHHHHHHHHTTS-HHHHHHHHHH-GGGHHHHHHHHHHTT--HHHHHHHHHHHHTT--GGGHHHHHHHHHHHHTT-

Radius of gyration: 10.97 Å; Cα contacts (8 Å, |Δi|>4): 86; chains: 1; bounding box: 25×27×26 Å